Protein AF-A0A8C1J6Z7-F1 (afdb_monomer)

Mean predicted aligned error: 11.99 Å

Radius of gyration: 15.42 Å; Cα contacts (8 Å, |Δi|>4): 27; chains: 1; bounding box: 27×51×33 Å

pLDDT: mean 70.91, std 22.06, range [32.44, 93.38]

Sequence (81 aa):
MKHVPHLPQSLWEEHLAEVEKMLPYLVAAGHYKYVSCLPHYLEAMRSLPTLAPNIYREFKDGNSEQVTSCRMHTYSWRNLL

Solvent-accessible surface area (backbone atoms only — not comparable to full-atom values): 5163 Å² total; per-res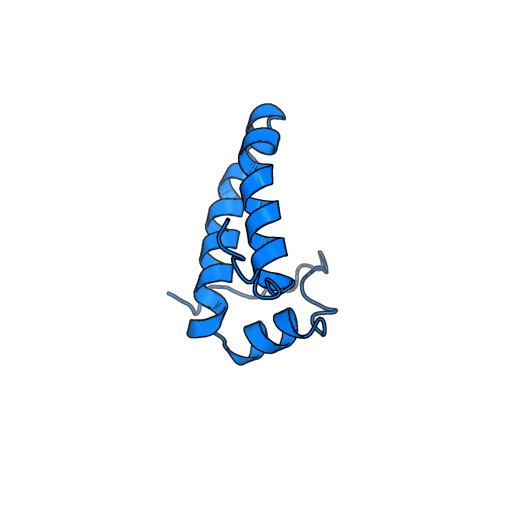idue (Å²): 133,84,83,72,81,78,66,83,69,50,69,54,59,49,50,54,50,52,57,60,67,43,44,67,56,34,54,75,70,65,39,55,74,52,59,67,46,48,60,58,50,52,50,53,58,71,44,25,62,78,79,37,48,69,60,40,47,38,51,61,71,67,68,56,87,67,82,79,58,90,61,93,67,85,77,71,73,75,80,81,114

Secondary structure (DSSP, 8-state):
----------HHHHHHHHHHHHHHHHHHTT-HHHHHHHHHHHHHHHHHHHH-HHHHHHHHTT--TTSS--------GGG--

Nearest PDB structures (foldseek):
  7qho-assembly1_T  TM=5.820E-01  e=4.688E+00  Corynebacterium glutamicum ATCC 13032

Organism: Cyprinus carpio (NCBI:txid7962)

Structure (mmCIF, N/CA/C/O backbone):
data_AF-A0A8C1J6Z7-F1
#
_entry.id   AF-A0A8C1J6Z7-F1
#
loop_
_atom_site.group_PDB
_atom_site.id
_atom_site.type_symbol
_atom_site.label_atom_id
_atom_site.label_alt_id
_atom_site.label_comp_id
_atom_site.label_asym_id
_atom_site.label_entity_id
_atom_site.label_seq_id
_atom_site.pdbx_PDB_ins_code
_atom_site.Cartn_x
_atom_site.Cartn_y
_atom_site.Cartn_z
_atom_site.occupancy
_atom_site.B_iso_or_equiv
_atom_site.auth_seq_id
_atom_site.auth_comp_id
_atom_site.auth_asym_id
_atom_site.auth_atom_id
_atom_site.pdbx_PDB_model_num
ATOM 1 N N . MET A 1 1 ? -7.679 31.695 0.710 1.00 43.16 1 MET A N 1
ATOM 2 C CA . MET A 1 1 ? -7.110 30.346 0.493 1.00 43.16 1 MET A CA 1
ATOM 3 C C . MET A 1 1 ? -7.588 29.475 1.641 1.00 43.16 1 MET A C 1
ATOM 5 O O . MET A 1 1 ? -7.441 29.888 2.783 1.00 43.16 1 MET A O 1
ATOM 9 N N . LYS A 1 2 ? -8.308 28.384 1.358 1.00 40.22 2 LYS A N 1
ATOM 10 C CA . LYS A 1 2 ? -8.950 27.563 2.395 1.00 40.22 2 LYS A CA 1
ATOM 11 C C . LYS A 1 2 ? -7.863 26.799 3.154 1.00 40.22 2 LYS A C 1
ATOM 13 O O . LYS A 1 2 ? -7.120 26.047 2.533 1.00 40.22 2 LYS A O 1
ATOM 18 N N . HIS A 1 3 ? -7.773 27.014 4.464 1.00 43.50 3 HIS A N 1
ATOM 19 C CA . HIS A 1 3 ? -7.019 26.147 5.365 1.00 43.50 3 HIS A CA 1
ATOM 20 C C . HIS A 1 3 ? -7.684 24.769 5.307 1.00 43.50 3 HIS A C 1
ATOM 22 O O . HIS A 1 3 ? -8.787 24.591 5.820 1.00 43.50 3 HIS A O 1
ATOM 28 N N . VAL A 1 4 ? -7.063 23.824 4.606 1.00 49.00 4 VAL A N 1
ATOM 29 C CA . VAL A 1 4 ? -7.434 22.415 4.703 1.00 49.00 4 VAL A CA 1
ATOM 30 C C . VAL A 1 4 ? -6.751 21.913 5.972 1.00 49.00 4 VAL A C 1
ATOM 32 O O . VAL A 1 4 ? -5.522 21.965 6.042 1.00 49.00 4 VAL A O 1
ATOM 35 N N . PRO A 1 5 ? -7.494 21.510 7.013 1.00 44.84 5 PRO A N 1
ATOM 36 C CA . PRO A 1 5 ? -6.872 20.895 8.167 1.00 44.84 5 PRO A CA 1
ATOM 37 C C . PRO A 1 5 ? -6.346 19.539 7.696 1.00 44.84 5 PRO A C 1
ATOM 39 O O . PRO A 1 5 ? -7.122 18.620 7.439 1.00 44.84 5 PRO A O 1
ATOM 42 N N . HIS A 1 6 ? -5.031 19.430 7.521 1.00 45.91 6 HIS A N 1
ATOM 43 C CA . HIS A 1 6 ? -4.386 18.132 7.415 1.00 45.91 6 HIS A CA 1
ATOM 44 C C . HIS A 1 6 ? -4.581 17.458 8.775 1.00 45.91 6 HIS A C 1
ATOM 46 O O . HIS A 1 6 ? -3.895 17.772 9.745 1.00 45.91 6 HIS A O 1
ATOM 52 N N . LEU A 1 7 ? -5.606 16.605 8.865 1.00 44.47 7 LEU A N 1
ATOM 53 C CA . LEU A 1 7 ? -5.711 15.608 9.924 1.00 44.47 7 LEU A CA 1
ATOM 54 C C . LEU A 1 7 ? -4.352 14.900 10.012 1.00 44.47 7 LEU A C 1
ATOM 56 O O . LEU A 1 7 ? -3.790 14.614 8.952 1.00 44.47 7 LEU A O 1
ATOM 60 N N . PRO A 1 8 ? -3.811 14.630 11.214 1.00 47.62 8 PRO A N 1
ATOM 61 C CA . PRO A 1 8 ? -2.600 13.833 11.329 1.00 47.62 8 PRO A CA 1
ATOM 62 C C . PRO A 1 8 ? -2.904 12.485 10.685 1.00 47.62 8 PRO A C 1
ATOM 64 O O . PRO A 1 8 ? -3.702 11.696 11.201 1.00 47.62 8 PRO A O 1
ATOM 67 N N . GLN A 1 9 ? -2.355 12.276 9.494 1.00 55.88 9 GLN A N 1
ATOM 68 C CA . GLN A 1 9 ? -2.486 11.027 8.779 1.00 55.88 9 GLN A CA 1
ATOM 69 C C . GLN A 1 9 ? -1.794 10.007 9.683 1.00 55.88 9 GLN A C 1
ATOM 71 O O . GLN A 1 9 ? -0.644 10.191 10.069 1.00 55.88 9 GLN A O 1
ATOM 76 N N . SER A 1 10 ? -2.538 9.023 10.196 1.00 70.81 10 SER A N 1
ATOM 77 C CA . SER A 1 10 ? -1.939 8.077 11.140 1.00 70.81 10 SER A CA 1
ATOM 78 C C . SER A 1 10 ? -0.757 7.391 10.461 1.00 70.81 10 SER A C 1
ATOM 80 O O . SER A 1 10 ? -0.880 7.067 9.283 1.00 70.81 10 SER A O 1
ATOM 82 N N . LEU A 1 11 ? 0.326 7.122 11.199 1.00 74.94 11 LEU A N 1
ATOM 83 C CA . LEU A 1 11 ? 1.545 6.447 10.710 1.00 74.94 11 LEU A CA 1
ATOM 84 C C . LEU A 1 11 ? 1.247 5.238 9.803 1.00 74.94 11 LEU A C 1
ATOM 86 O O . LEU A 1 11 ? 1.958 4.965 8.844 1.00 74.94 11 LEU A O 1
ATOM 90 N N . TRP A 1 12 ? 0.145 4.546 10.085 1.00 80.50 12 TRP A N 1
ATOM 91 C CA . TRP A 1 12 ? -0.422 3.482 9.267 1.00 80.50 12 TRP A CA 1
A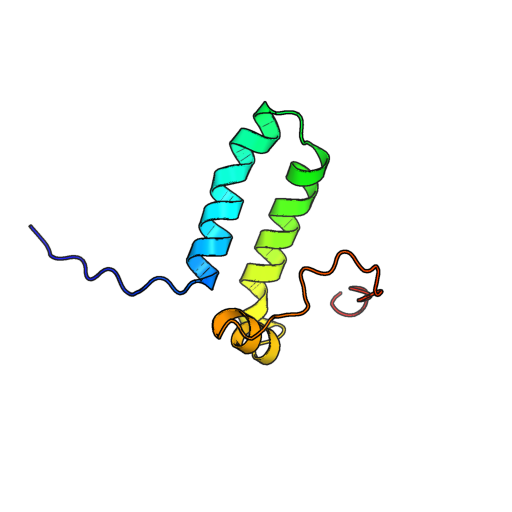TOM 92 C C . TRP A 1 12 ? -0.785 3.882 7.824 1.00 80.50 12 TRP A C 1
ATOM 94 O O . TRP A 1 12 ? -0.365 3.234 6.871 1.00 80.50 12 TRP A O 1
ATOM 104 N N . GLU A 1 13 ? -1.572 4.942 7.656 1.00 83.25 13 GLU A N 1
ATOM 105 C CA . GLU A 1 13 ? -2.026 5.420 6.346 1.00 83.25 13 GLU A CA 1
ATOM 106 C C . GLU A 1 13 ? -0.855 5.991 5.543 1.00 83.25 13 GLU A C 1
ATOM 108 O O . GLU A 1 13 ? -0.782 5.800 4.330 1.00 83.25 13 GLU A O 1
ATOM 113 N N . GLU A 1 14 ? 0.092 6.645 6.223 1.00 84.19 14 GLU A N 1
ATOM 114 C CA . GLU A 1 14 ? 1.343 7.098 5.611 1.00 84.19 14 GLU A CA 1
ATOM 115 C C . GLU A 1 14 ? 2.180 5.911 5.122 1.00 84.19 14 GLU A C 1
ATOM 117 O O . GLU A 1 14 ? 2.608 5.903 3.970 1.00 84.19 14 GLU A O 1
ATOM 122 N N . HIS A 1 15 ? 2.341 4.866 5.942 1.00 84.88 15 HIS A N 1
ATOM 123 C CA . HIS A 1 15 ? 3.047 3.643 5.553 1.00 84.88 15 HIS A CA 1
ATOM 124 C C . HIS A 1 15 ? 2.444 2.997 4.299 1.00 84.88 15 HIS A C 1
ATOM 126 O O . HIS A 1 15 ? 3.169 2.703 3.349 1.00 84.88 15 HIS A O 1
ATOM 132 N N . LEU A 1 16 ? 1.120 2.812 4.251 1.00 89.31 16 LEU A N 1
ATOM 133 C CA . LEU A 1 16 ? 0.466 2.219 3.079 1.00 89.31 16 LEU A CA 1
ATOM 134 C C . LEU A 1 16 ? 0.613 3.099 1.831 1.00 89.31 16 LEU A C 1
ATOM 136 O O . LEU A 1 16 ? 0.865 2.576 0.743 1.00 89.31 16 LEU A O 1
ATOM 140 N N . ALA A 1 17 ? 0.504 4.421 1.983 1.00 90.31 17 ALA A N 1
ATOM 141 C CA . ALA A 1 17 ? 0.682 5.362 0.883 1.00 90.31 17 ALA A CA 1
ATOM 142 C C . ALA A 1 17 ? 2.118 5.351 0.335 1.00 90.31 17 ALA A C 1
ATOM 144 O O . ALA A 1 17 ? 2.309 5.374 -0.881 1.00 90.31 17 ALA A O 1
ATOM 145 N N . GLU A 1 18 ? 3.135 5.287 1.196 1.00 89.88 18 GLU A N 1
ATOM 146 C CA . GLU A 1 18 ? 4.533 5.190 0.762 1.00 89.88 18 GLU A CA 1
ATOM 147 C C . GLU A 1 18 ? 4.814 3.864 0.044 1.00 89.88 18 GLU A C 1
ATOM 149 O O . GLU A 1 18 ? 5.430 3.861 -1.023 1.00 89.88 18 GLU A O 1
ATOM 154 N N . VAL A 1 19 ? 4.290 2.739 0.545 1.00 89.75 19 VAL A N 1
ATOM 155 C CA . VAL A 1 19 ? 4.422 1.434 -0.128 1.00 89.75 19 VAL A CA 1
ATOM 156 C C . VAL A 1 19 ? 3.785 1.448 -1.522 1.00 89.75 19 VAL A C 1
ATOM 158 O O . VAL A 1 19 ? 4.379 0.938 -2.474 1.00 89.75 19 VAL A O 1
ATOM 161 N N . GLU A 1 20 ? 2.613 2.063 -1.678 1.00 92.06 20 GLU A N 1
ATOM 162 C CA . GLU A 1 20 ? 1.946 2.202 -2.978 1.00 92.06 20 GLU A CA 1
ATOM 163 C C . GLU A 1 20 ? 2.755 3.077 -3.949 1.00 92.06 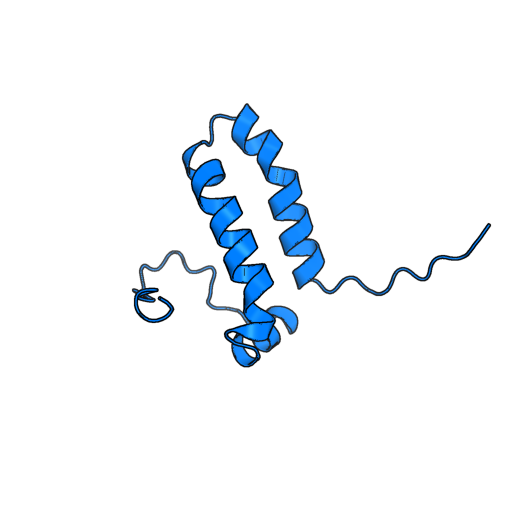20 GLU A C 1
ATOM 165 O O . GLU A 1 20 ? 2.935 2.710 -5.113 1.00 92.06 20 GLU A O 1
ATOM 170 N N . LYS A 1 21 ? 3.339 4.183 -3.465 1.00 92.81 21 LYS A N 1
ATOM 171 C CA . LYS A 1 21 ? 4.230 5.047 -4.259 1.00 92.81 21 LYS A CA 1
ATOM 172 C C . LYS A 1 21 ? 5.500 4.335 -4.726 1.00 92.81 21 LYS A C 1
ATOM 174 O O . LYS A 1 21 ? 6.059 4.734 -5.746 1.00 92.81 21 LYS A O 1
ATOM 179 N N . MET A 1 22 ? 5.962 3.296 -4.027 1.00 92.06 22 MET A N 1
ATOM 180 C CA . MET A 1 22 ? 7.143 2.527 -4.438 1.00 92.06 22 MET A CA 1
ATOM 181 C C . MET A 1 22 ? 6.894 1.616 -5.648 1.00 92.06 22 MET A C 1
ATOM 183 O O . MET A 1 22 ? 7.850 1.262 -6.341 1.00 92.06 22 MET A O 1
ATOM 187 N N . LEU A 1 23 ? 5.641 1.237 -5.937 1.00 90.06 23 LEU A N 1
ATOM 188 C CA . LEU A 1 23 ? 5.321 0.244 -6.972 1.00 90.06 23 LEU A CA 1
ATOM 189 C C . LEU A 1 23 ? 5.926 0.565 -8.354 1.00 90.06 23 LEU A C 1
ATOM 191 O O . LEU A 1 23 ? 6.567 -0.324 -8.920 1.00 90.06 23 LEU A O 1
ATOM 195 N N . PRO A 1 24 ? 5.823 1.796 -8.900 1.00 90.81 24 PRO A N 1
ATOM 196 C CA . PRO A 1 24 ? 6.426 2.126 -10.192 1.00 90.81 24 PRO A CA 1
ATOM 197 C C . PRO A 1 24 ? 7.952 1.973 -10.201 1.00 90.81 24 PRO A C 1
ATOM 199 O O . PRO A 1 24 ? 8.519 1.513 -11.191 1.00 90.81 24 PRO A O 1
ATOM 202 N N . TYR A 1 25 ? 8.622 2.306 -9.093 1.00 93.00 25 TYR A N 1
ATOM 203 C CA . TYR A 1 25 ? 10.076 2.174 -8.973 1.00 93.00 25 TYR A CA 1
ATOM 204 C C . TYR A 1 25 ? 10.502 0.708 -8.922 1.00 93.00 25 TYR A C 1
ATOM 206 O O . TYR A 1 25 ? 11.490 0.331 -9.546 1.00 93.00 25 TYR A O 1
ATOM 214 N N . LEU A 1 26 ? 9.730 -0.139 -8.237 1.00 90.62 26 LEU A N 1
ATOM 215 C CA . LEU A 1 26 ? 9.973 -1.580 -8.196 1.00 90.62 26 LEU A CA 1
ATOM 216 C C . LE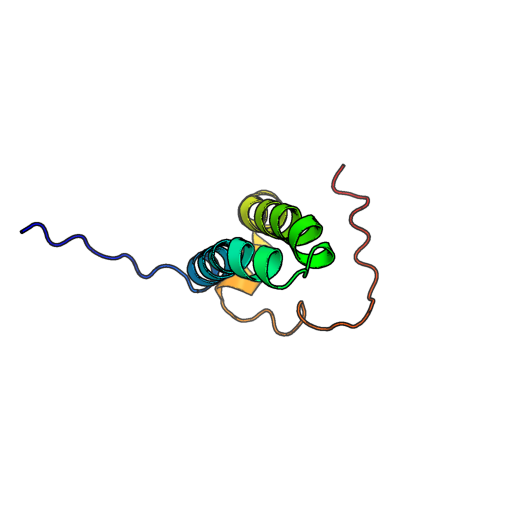U A 1 26 ? 9.782 -2.225 -9.572 1.00 90.62 26 LEU A C 1
ATOM 218 O O . LEU A 1 26 ? 10.578 -3.079 -9.960 1.00 90.62 26 LEU A O 1
ATOM 222 N N . VAL A 1 27 ? 8.775 -1.789 -10.334 1.00 90.06 27 VAL A N 1
ATOM 223 C CA . VAL A 1 27 ? 8.595 -2.211 -11.732 1.00 90.06 27 VAL A CA 1
ATOM 224 C C . VAL A 1 27 ? 9.804 -1.801 -12.570 1.00 90.06 27 VAL A C 1
ATOM 226 O O . VAL A 1 27 ? 10.393 -2.649 -13.239 1.00 90.06 27 VAL A O 1
ATOM 229 N N . ALA A 1 28 ? 10.209 -0.530 -12.499 1.00 93.12 28 ALA A N 1
ATOM 230 C CA . ALA A 1 28 ? 11.338 -0.005 -13.265 1.00 93.12 28 ALA A CA 1
ATOM 231 C C . ALA A 1 28 ? 12.669 -0.698 -12.917 1.00 93.12 28 ALA A C 1
ATOM 233 O O . ALA A 1 28 ? 13.495 -0.926 -13.796 1.00 93.12 28 ALA A O 1
ATOM 234 N N . ALA A 1 29 ? 12.860 -1.082 -11.652 1.00 93.38 29 ALA A N 1
ATOM 235 C CA . ALA A 1 29 ? 14.037 -1.803 -11.171 1.00 93.38 29 ALA A CA 1
ATOM 236 C C . ALA A 1 29 ? 14.007 -3.323 -11.451 1.00 93.38 29 ALA A C 1
ATOM 238 O O . ALA A 1 29 ? 14.935 -4.035 -11.071 1.00 93.38 29 ALA A O 1
ATOM 239 N N . GLY A 1 30 ? 12.956 -3.852 -12.090 1.00 92.06 30 GLY A N 1
ATOM 240 C CA . GLY A 1 30 ? 12.835 -5.283 -12.392 1.00 92.06 30 GLY A CA 1
ATOM 241 C C . GLY A 1 30 ? 12.500 -6.164 -11.181 1.00 92.06 30 GLY A C 1
ATOM 242 O O . GLY A 1 30 ? 12.664 -7.386 -11.218 1.00 92.06 30 GLY A O 1
ATOM 243 N N . HIS A 1 31 ? 11.998 -5.575 -10.095 1.00 89.75 31 HIS A N 1
ATOM 244 C CA . HIS A 1 31 ? 11.604 -6.258 -8.863 1.00 89.75 31 HIS A CA 1
ATOM 245 C C . HIS A 1 31 ? 10.210 -6.906 -8.965 1.00 89.75 31 HIS A C 1
ATOM 247 O O . HIS A 1 31 ? 9.364 -6.768 -8.081 1.00 89.75 31 HIS A O 1
ATOM 253 N N . TYR A 1 32 ? 9.966 -7.671 -10.031 1.00 85.12 32 TYR A N 1
ATOM 254 C CA . TYR A 1 32 ? 8.639 -8.196 -10.381 1.00 85.12 32 TYR A CA 1
ATOM 255 C C . TYR A 1 32 ? 7.993 -9.081 -9.302 1.00 85.12 32 TYR A C 1
ATOM 257 O O . TYR A 1 32 ? 6.772 -9.095 -9.177 1.00 85.12 32 TYR A O 1
ATOM 265 N N . LYS A 1 33 ? 8.795 -9.777 -8.480 1.00 83.12 33 LYS A N 1
ATOM 266 C CA . LYS A 1 33 ? 8.290 -10.563 -7.335 1.00 83.12 33 LYS A CA 1
ATOM 267 C C . LYS A 1 33 ? 7.626 -9.693 -6.265 1.00 83.12 33 LYS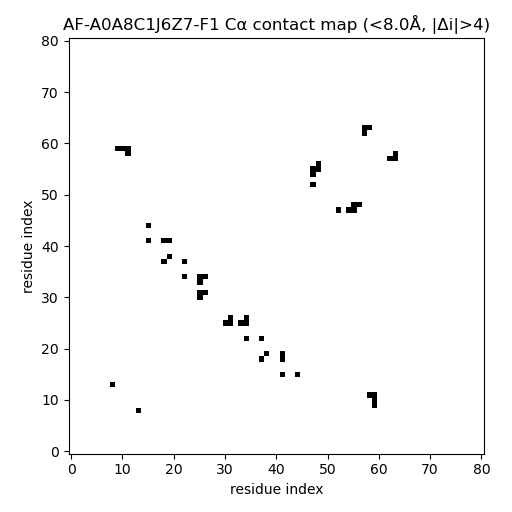 A C 1
ATOM 269 O O . LYS A 1 33 ? 6.671 -10.131 -5.641 1.00 83.12 33 LYS A O 1
ATOM 274 N N . TYR A 1 34 ? 8.140 -8.483 -6.042 1.00 81.00 34 TYR A N 1
ATOM 275 C CA . TYR A 1 34 ? 7.540 -7.538 -5.101 1.00 81.00 34 TYR A CA 1
ATOM 276 C C . TYR A 1 34 ? 6.306 -6.878 -5.707 1.00 81.00 34 TYR A C 1
ATOM 278 O O . TYR A 1 34 ? 5.297 -6.716 -5.035 1.00 81.00 34 TYR A O 1
ATOM 286 N N . VAL A 1 35 ? 6.348 -6.576 -7.004 1.00 84.19 35 VAL A N 1
ATOM 287 C CA . VAL A 1 3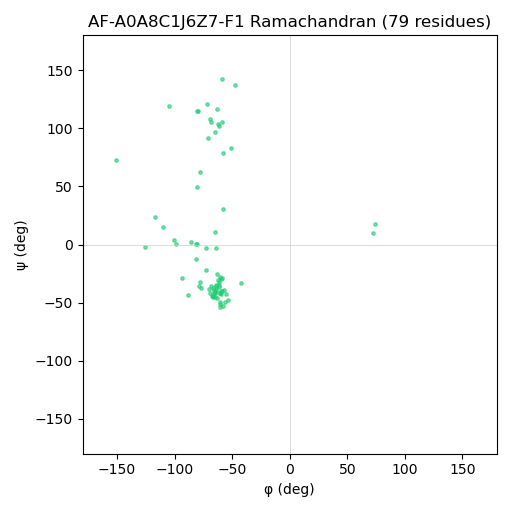5 ? 5.207 -6.009 -7.735 1.00 84.19 35 VAL A CA 1
ATOM 288 C C . VAL A 1 35 ? 4.000 -6.953 -7.732 1.00 84.19 35 VAL A C 1
ATOM 290 O O . VAL A 1 35 ? 2.872 -6.475 -7.704 1.00 84.19 35 VAL A O 1
ATOM 293 N N . SER A 1 36 ? 4.205 -8.274 -7.719 1.00 84.81 36 SER A N 1
ATOM 294 C CA . SER A 1 36 ? 3.094 -9.226 -7.627 1.00 84.81 36 SER A CA 1
ATOM 295 C C . SER A 1 36 ? 2.528 -9.378 -6.213 1.00 84.81 36 SER A C 1
ATOM 297 O O . SER A 1 36 ? 1.332 -9.609 -6.074 1.00 84.81 36 SER A O 1
ATOM 299 N N . CYS A 1 37 ? 3.338 -9.250 -5.156 1.00 88.19 37 CYS A N 1
ATOM 300 C CA . CYS A 1 37 ? 2.872 -9.468 -3.781 1.00 88.19 37 CYS A CA 1
ATOM 301 C C . CYS A 1 37 ? 2.416 -8.192 -3.057 1.00 88.19 37 CYS A C 1
ATOM 303 O O . CYS A 1 37 ? 1.539 -8.264 -2.197 1.00 88.19 37 CYS A O 1
ATOM 305 N N . LEU A 1 38 ? 2.975 -7.028 -3.394 1.00 89.06 38 LEU A N 1
ATOM 306 C CA . LEU A 1 38 ? 2.670 -5.765 -2.722 1.00 89.06 38 LEU A CA 1
ATOM 307 C C . LEU A 1 38 ? 1.216 -5.301 -2.892 1.00 89.06 3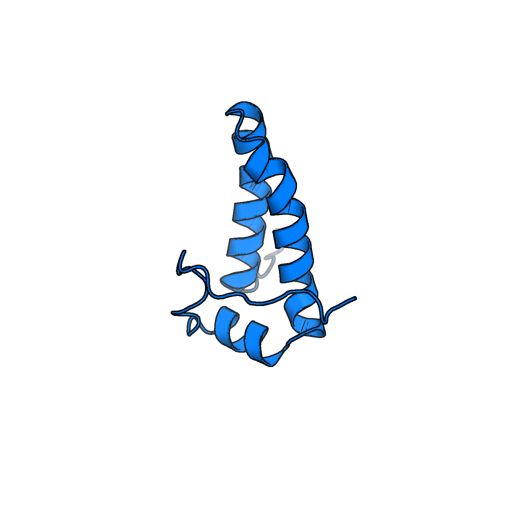8 LEU A C 1
ATOM 309 O O . LEU A 1 38 ? 0.659 -4.830 -1.905 1.00 89.06 38 LEU A O 1
ATOM 313 N N . PRO A 1 39 ? 0.555 -5.462 -4.054 1.00 90.56 39 PRO A N 1
ATOM 314 C CA . PRO A 1 39 ? -0.869 -5.159 -4.174 1.00 90.56 39 PRO A CA 1
ATOM 315 C C . PRO A 1 39 ? -1.731 -6.000 -3.224 1.00 90.56 39 PRO A C 1
ATOM 317 O O . PRO A 1 39 ? -2.595 -5.455 -2.546 1.00 90.56 39 PRO A O 1
ATOM 320 N N . HIS A 1 40 ? -1.443 -7.301 -3.101 1.00 88.88 40 HIS A N 1
ATOM 321 C CA . HIS A 1 40 ? -2.140 -8.188 -2.162 1.00 88.88 40 HIS A CA 1
ATOM 322 C C . HIS A 1 40 ? -1.856 -7.829 -0.702 1.00 88.88 40 HIS A C 1
ATOM 324 O O . HIS A 1 40 ? -2.752 -7.880 0.136 1.00 88.88 40 HIS A O 1
ATOM 330 N N . TYR A 1 41 ? -0.621 -7.432 -0.391 1.00 88.62 41 TYR A N 1
ATOM 331 C CA . TYR A 1 41 ? -0.280 -6.895 0.922 1.00 88.62 41 TYR A CA 1
ATOM 332 C C . TYR A 1 41 ? -1.083 -5.623 1.228 1.00 88.62 41 TYR A C 1
ATOM 334 O O . TYR A 1 41 ? -1.703 -5.538 2.283 1.00 88.62 41 TYR A O 1
ATOM 342 N N . LEU A 1 42 ? -1.124 -4.656 0.305 1.00 90.81 42 LEU A N 1
ATOM 343 C CA . LEU A 1 42 ? -1.872 -3.407 0.475 1.00 90.81 42 LEU A CA 1
ATOM 344 C C . LEU A 1 42 ? -3.368 -3.668 0.669 1.00 90.81 42 LEU A C 1
ATOM 346 O O . LEU A 1 42 ? -3.983 -3.051 1.534 1.00 90.81 42 LEU A O 1
ATOM 350 N N . GLU A 1 43 ? -3.944 -4.596 -0.094 1.00 91.56 43 GLU A N 1
ATOM 351 C CA . GLU A 1 43 ? -5.331 -5.033 0.065 1.00 91.56 43 GLU A CA 1
ATOM 352 C C . GLU A 1 43 ? -5.576 -5.634 1.456 1.00 91.56 43 GLU A C 1
ATOM 354 O O . GLU A 1 43 ? -6.422 -5.133 2.195 1.00 91.56 43 GLU A O 1
ATOM 359 N N . ALA A 1 44 ? -4.780 -6.628 1.864 1.00 89.00 44 ALA A N 1
ATOM 360 C CA . ALA A 1 44 ? -4.918 -7.276 3.168 1.00 89.00 44 ALA A CA 1
ATOM 361 C C . ALA A 1 44 ? -4.778 -6.282 4.334 1.00 89.00 44 ALA A C 1
ATOM 363 O O . ALA A 1 44 ? -5.538 -6.342 5.302 1.00 89.00 44 ALA A O 1
ATOM 364 N N . MET A 1 45 ? -3.841 -5.336 4.229 1.00 88.50 45 MET A N 1
ATOM 365 C CA . MET A 1 45 ? -3.642 -4.297 5.238 1.00 88.50 45 MET A CA 1
ATOM 366 C C . MET A 1 45 ? -4.815 -3.305 5.261 1.00 88.50 45 MET A C 1
ATOM 368 O O . MET A 1 45 ? -5.317 -2.981 6.334 1.00 88.50 45 MET A O 1
ATOM 372 N N . ARG A 1 46 ? -5.342 -2.879 4.107 1.00 90.50 46 ARG A N 1
ATOM 373 C CA . ARG A 1 46 ? -6.542 -2.020 4.045 1.00 90.50 46 ARG A CA 1
ATOM 374 C C . ARG A 1 46 ? -7.783 -2.703 4.634 1.00 90.50 46 ARG A C 1
ATOM 376 O O . ARG A 1 46 ? -8.629 -2.023 5.207 1.00 90.50 46 ARG A O 1
ATOM 383 N N . SER A 1 47 ? -7.883 -4.030 4.544 1.00 90.25 47 SER A N 1
ATOM 384 C CA . SER A 1 47 ? -8.973 -4.819 5.142 1.00 90.25 47 SER A CA 1
ATOM 385 C C . SER A 1 47 ? -8.791 -5.116 6.638 1.00 90.25 47 SER A C 1
ATOM 387 O O . SER A 1 47 ? -9.739 -5.540 7.305 1.00 90.25 47 SER A O 1
ATOM 389 N N . LEU A 1 48 ? -7.598 -4.887 7.192 1.00 87.12 48 LEU A N 1
ATOM 390 C CA . LEU A 1 48 ? -7.241 -5.224 8.572 1.00 87.12 48 LEU A CA 1
ATOM 391 C C . LEU A 1 48 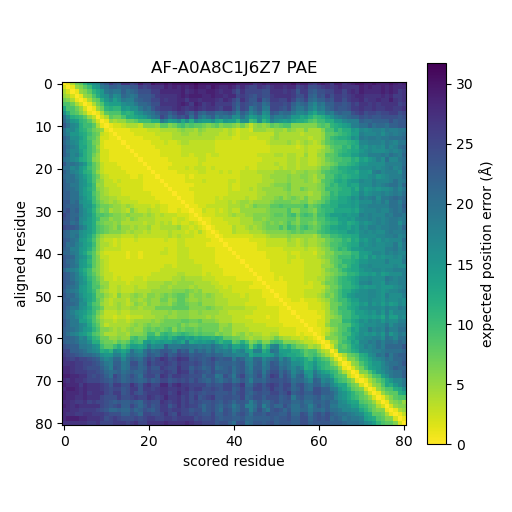? -8.151 -4.592 9.649 1.00 87.12 48 LEU A C 1
ATOM 393 O O . LEU A 1 48 ? -8.495 -5.305 10.592 1.00 87.12 48 LEU A O 1
ATOM 397 N N . PRO A 1 49 ? -8.618 -3.327 9.535 1.00 88.44 49 PRO A N 1
ATOM 398 C CA . PRO A 1 49 ? -9.544 -2.742 10.510 1.00 88.44 49 PRO A CA 1
ATOM 399 C C . PRO A 1 49 ? -10.861 -3.517 10.641 1.00 88.44 49 PRO A C 1
ATOM 401 O O . PRO A 1 49 ? -11.469 -3.525 11.709 1.00 88.44 49 PRO A O 1
ATOM 404 N N . THR A 1 50 ? -11.301 -4.162 9.559 1.00 90.00 50 THR A N 1
ATOM 405 C CA . THR A 1 50 ? -12.536 -4.953 9.518 1.00 90.00 50 THR A CA 1
ATOM 406 C C . THR A 1 50 ? -12.292 -6.400 9.935 1.00 90.00 50 THR A C 1
ATOM 408 O O . THR A 1 50 ? -13.081 -6.953 10.693 1.00 90.00 50 THR A O 1
ATOM 411 N N . LEU A 1 51 ? -11.205 -7.014 9.456 1.00 88.94 51 LEU A N 1
ATOM 412 C CA . LEU A 1 51 ? -10.913 -8.433 9.687 1.00 88.94 51 LEU A CA 1
ATOM 413 C C . LEU A 1 51 ? -10.324 -8.709 11.077 1.00 88.94 51 LEU A C 1
ATOM 415 O O . LEU A 1 51 ? -10.604 -9.748 11.669 1.00 88.94 51 LEU A O 1
ATOM 419 N N . ALA A 1 52 ? -9.495 -7.799 11.589 1.00 85.94 52 ALA A N 1
ATOM 420 C CA . ALA A 1 52 ? -8.764 -7.965 12.842 1.00 85.94 52 ALA A CA 1
ATOM 421 C C . ALA A 1 52 ? -8.503 -6.601 13.520 1.00 85.94 52 ALA A C 1
ATOM 423 O O . ALA A 1 52 ? -7.363 -6.119 13.552 1.00 85.94 52 ALA A O 1
ATOM 424 N N . PRO A 1 53 ? -9.539 -5.955 14.091 1.00 86.69 53 PRO A N 1
ATOM 425 C CA . PRO A 1 53 ? -9.433 -4.607 14.659 1.00 86.69 53 PRO A CA 1
ATOM 426 C C . PRO A 1 53 ? -8.429 -4.500 15.817 1.00 86.69 53 PRO A C 1
ATOM 428 O O . PRO A 1 53 ? -7.845 -3.439 16.032 1.00 86.69 53 PRO A O 1
ATOM 431 N N . ASN A 1 54 ? -8.201 -5.588 16.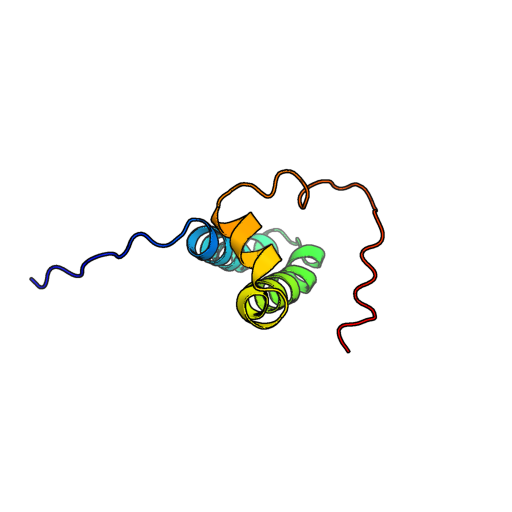558 1.00 83.88 54 ASN A N 1
ATOM 432 C CA . ASN A 1 54 ? -7.191 -5.656 17.615 1.00 83.88 54 ASN A CA 1
ATOM 433 C C . ASN A 1 54 ? -5.766 -5.554 17.051 1.00 83.88 54 ASN A C 1
ATOM 435 O O . ASN A 1 54 ? -4.978 -4.763 17.560 1.00 83.88 54 ASN A O 1
ATOM 439 N N . ILE A 1 55 ? -5.471 -6.284 15.971 1.00 82.56 55 ILE A N 1
ATOM 440 C CA . ILE A 1 55 ? -4.165 -6.254 15.296 1.00 82.56 55 ILE A CA 1
ATOM 441 C C . ILE A 1 55 ? -3.954 -4.883 14.650 1.00 82.56 55 ILE A C 1
ATOM 443 O O . ILE A 1 55 ? -2.898 -4.278 14.803 1.00 82.56 55 ILE A O 1
ATOM 447 N N . TYR A 1 56 ? -4.983 -4.348 13.985 1.00 83.88 56 TYR A N 1
ATOM 448 C CA . TYR A 1 56 ? -4.943 -2.996 13.426 1.00 83.88 56 TYR A CA 1
ATOM 449 C C . TYR A 1 56 ? -4.603 -1.939 14.487 1.00 83.88 56 TYR A C 1
ATOM 451 O O . TYR A 1 56 ? -3.775 -1.063 14.239 1.00 83.88 56 TYR A O 1
ATOM 459 N N . ARG A 1 57 ? -5.186 -2.040 15.690 1.00 82.88 57 ARG A N 1
ATOM 460 C CA . ARG A 1 57 ? -4.876 -1.131 16.800 1.00 82.88 57 ARG A CA 1
ATOM 461 C C . ARG A 1 57 ? -3.425 -1.269 17.270 1.00 82.88 57 ARG A C 1
ATOM 463 O O . ARG A 1 57 ? -2.754 -0.257 17.414 1.00 82.88 57 ARG A O 1
ATOM 470 N N . GLU A 1 58 ? -2.921 -2.491 17.436 1.00 79.56 58 GLU A N 1
ATOM 471 C CA . GLU A 1 58 ? -1.519 -2.737 17.820 1.00 79.56 58 GLU A CA 1
ATOM 472 C C . GLU A 1 58 ? -0.517 -2.156 16.814 1.00 79.56 58 GLU A C 1
ATOM 474 O O . GLU A 1 58 ? 0.484 -1.561 17.215 1.00 79.56 58 GLU A O 1
ATOM 479 N N . PHE A 1 59 ? -0.812 -2.273 15.516 1.00 74.19 59 PHE A N 1
ATOM 480 C CA . PHE A 1 59 ? -0.010 -1.657 14.459 1.00 74.19 59 PHE A CA 1
ATOM 481 C C . PHE A 1 59 ? -0.074 -0.135 14.476 1.00 74.19 59 PHE A C 1
ATOM 483 O O . PHE A 1 59 ? 0.950 0.534 14.344 1.00 74.19 59 PHE A O 1
ATOM 490 N N . LYS A 1 60 ? -1.276 0.423 14.637 1.00 76.25 60 LYS A N 1
ATOM 491 C CA . LYS A 1 60 ? -1.482 1.872 14.662 1.00 76.25 60 LYS A CA 1
ATOM 492 C C . LYS A 1 60 ? -0.789 2.530 15.857 1.00 76.25 60 LYS A C 1
ATOM 494 O O . LYS A 1 60 ? -0.274 3.636 15.718 1.00 76.25 60 LYS A O 1
ATOM 499 N N . ASP A 1 61 ? -0.754 1.839 16.991 1.00 74.31 61 ASP A N 1
ATOM 500 C CA . ASP A 1 61 ? -0.151 2.325 18.233 1.00 74.31 61 ASP A CA 1
ATOM 501 C C . ASP A 1 61 ? 1.380 2.137 18.266 1.00 74.31 61 ASP A C 1
ATOM 503 O O . ASP A 1 61 ? 2.021 2.502 19.248 1.00 74.31 61 ASP A O 1
ATOM 507 N N . GLY A 1 62 ? 1.987 1.583 17.205 1.00 63.34 62 GLY A N 1
ATOM 508 C CA . GLY A 1 62 ? 3.436 1.365 17.120 1.00 63.34 62 GLY A CA 1
ATOM 509 C C . GLY A 1 62 ? 3.959 0.232 18.012 1.00 63.34 62 GLY A C 1
ATOM 510 O O . GLY A 1 62 ? 5.168 0.057 18.130 1.00 63.34 62 GLY A O 1
ATOM 511 N N . ASN A 1 63 ? 3.062 -0.564 18.601 1.00 58.53 63 ASN A N 1
ATOM 512 C CA . ASN A 1 63 ? 3.391 -1.696 19.475 1.00 58.53 63 ASN A CA 1
ATOM 513 C C . ASN A 1 63 ? 3.642 -2.999 18.699 1.00 58.53 63 ASN A C 1
ATOM 515 O O . ASN A 1 63 ? 3.888 -4.053 19.285 1.00 58.53 63 ASN A O 1
ATOM 519 N N . SER A 1 64 ? 3.590 -2.949 17.370 1.00 54.47 64 SER A N 1
ATOM 520 C CA . SER A 1 64 ? 3.871 -4.076 16.488 1.00 54.47 64 SER A CA 1
ATOM 521 C C . SER A 1 64 ? 5.381 -4.315 16.335 1.00 54.47 64 SER A C 1
ATOM 523 O O . SER A 1 64 ? 5.920 -4.255 15.233 1.00 54.47 64 SER A O 1
ATOM 525 N N . GLU A 1 65 ? 6.072 -4.647 17.430 1.00 48.59 65 GLU A N 1
ATOM 526 C CA . GLU A 1 65 ? 7.482 -5.084 17.429 1.00 48.59 65 GLU A CA 1
ATOM 527 C C . GLU A 1 65 ? 7.714 -6.419 16.680 1.00 48.59 65 GLU A C 1
ATOM 529 O O . GLU A 1 65 ? 8.852 -6.869 16.560 1.00 48.59 65 GLU A O 1
ATOM 534 N N . GLN A 1 66 ? 6.673 -7.092 16.165 1.00 47.47 66 GLN A N 1
ATOM 535 C CA . GLN A 1 66 ? 6.784 -8.512 15.789 1.00 47.47 66 GLN A CA 1
ATOM 536 C C . GLN A 1 66 ? 6.387 -8.922 14.365 1.00 47.47 66 GLN A C 1
ATOM 538 O O . GLN A 1 66 ? 6.594 -10.085 14.024 1.00 47.47 66 GLN A O 1
ATOM 543 N N . VAL A 1 67 ? 5.902 -8.042 13.483 1.00 45.41 67 VAL A N 1
ATOM 544 C CA . VAL A 1 67 ? 5.460 -8.498 12.136 1.00 45.41 67 VAL A CA 1
ATOM 545 C C . VAL A 1 67 ? 6.500 -8.268 11.029 1.00 45.41 67 VAL A C 1
ATOM 547 O O . VAL A 1 67 ? 6.299 -8.661 9.885 1.00 45.41 67 VAL A O 1
ATOM 550 N N . THR A 1 68 ? 7.668 -7.711 11.356 1.00 41.19 68 THR A N 1
ATOM 551 C CA . THR A 1 68 ? 8.806 -7.595 10.422 1.00 41.19 68 THR A CA 1
ATOM 552 C C . THR A 1 68 ? 9.880 -8.655 10.637 1.00 41.19 68 THR A C 1
ATOM 554 O O . THR A 1 68 ? 10.892 -8.657 9.933 1.00 41.19 68 THR A O 1
ATOM 557 N N . SER A 1 69 ? 9.685 -9.608 11.558 1.00 32.50 69 SER A N 1
ATOM 558 C CA . SER A 1 69 ? 10.597 -10.742 11.610 1.00 32.50 69 SER A CA 1
ATOM 559 C C . SER A 1 69 ? 10.378 -11.591 10.362 1.00 32.50 69 SER A C 1
ATOM 561 O O . SER A 1 69 ? 9.422 -12.354 10.272 1.00 32.50 69 SER A O 1
ATOM 563 N N . CYS A 1 70 ? 11.341 -11.547 9.444 1.00 33.94 70 CYS A N 1
ATOM 564 C CA . CYS A 1 70 ? 11.632 -12.609 8.482 1.00 33.94 70 CYS A CA 1
ATOM 565 C C . CYS A 1 70 ? 11.962 -13.958 9.172 1.00 33.94 70 CYS A C 1
ATOM 567 O O . CYS A 1 70 ? 12.741 -14.753 8.651 1.00 33.94 70 CYS A O 1
ATOM 569 N N . ARG A 1 71 ? 11.406 -14.250 10.354 1.00 33.28 71 ARG A N 1
ATOM 570 C CA . ARG A 1 71 ? 11.208 -15.613 10.815 1.00 33.28 71 ARG A CA 1
ATOM 571 C C . ARG A 1 71 ? 9.972 -16.122 10.110 1.00 33.28 71 ARG A C 1
ATOM 573 O O . ARG A 1 71 ? 8.868 -15.651 10.352 1.00 33.28 71 ARG A O 1
ATOM 580 N N . MET A 1 72 ? 10.181 -17.122 9.265 1.00 35.59 72 MET A N 1
ATOM 581 C CA . MET A 1 72 ? 9.150 -18.078 8.899 1.00 35.59 72 MET A CA 1
ATOM 582 C C . MET A 1 72 ? 8.507 -18.655 10.171 1.00 35.59 72 MET A C 1
ATOM 584 O O . MET A 1 72 ? 8.885 -19.723 10.637 1.00 35.59 72 MET A O 1
ATOM 588 N N . HIS A 1 73 ? 7.544 -17.953 10.755 1.00 34.38 73 HIS A N 1
ATOM 589 C CA . HIS A 1 73 ? 6.477 -18.589 11.494 1.00 34.38 73 HIS A CA 1
ATOM 590 C C . HIS A 1 73 ? 5.246 -18.525 10.614 1.00 34.38 73 HIS A C 1
ATOM 592 O O . HIS A 1 73 ? 4.797 -17.475 10.162 1.00 34.38 73 HIS A O 1
ATOM 598 N N . THR A 1 74 ? 4.777 -19.721 10.315 1.00 36.94 74 THR A N 1
ATOM 599 C CA . THR A 1 74 ? 3.598 -20.068 9.551 1.00 36.94 74 THR A CA 1
ATOM 600 C C . THR A 1 74 ? 2.351 -19.451 10.179 1.00 36.94 74 THR A C 1
ATOM 602 O O . THR A 1 74 ? 1.575 -20.145 10.832 1.00 36.94 74 THR A O 1
ATOM 605 N N . TYR A 1 75 ? 2.105 -18.161 9.957 1.00 36.81 75 TYR A N 1
ATOM 606 C CA . TYR A 1 75 ? 0.733 -17.674 9.938 1.00 36.81 75 TYR A CA 1
ATOM 607 C C . TYR A 1 75 ? 0.110 -18.228 8.662 1.00 36.81 75 TYR A C 1
ATOM 609 O O . TYR A 1 75 ? 0.267 -17.710 7.559 1.00 36.81 75 TYR A O 1
ATOM 617 N N . SER A 1 76 ? -0.497 -19.402 8.815 1.00 36.75 76 SER A N 1
ATOM 618 C CA . SER A 1 76 ? -1.321 -20.020 7.794 1.00 36.75 76 SER A CA 1
ATOM 619 C C . SER A 1 76 ? -2.502 -19.089 7.524 1.00 36.75 76 SER A C 1
ATOM 621 O O . SER A 1 76 ? -3.476 -19.084 8.270 1.00 36.75 76 SER A O 1
ATOM 623 N N . TRP A 1 77 ? -2.436 -18.334 6.428 1.00 40.03 77 TRP A N 1
ATOM 624 C CA . TRP A 1 77 ? -3.549 -17.549 5.878 1.00 40.03 77 TRP A CA 1
ATOM 625 C C . TRP A 1 77 ? -4.729 -18.419 5.389 1.00 40.03 77 TRP A C 1
ATOM 627 O O . TRP A 1 77 ? -5.643 -17.920 4.745 1.00 40.03 77 TRP A O 1
ATOM 637 N N . ARG A 1 78 ? -4.746 -19.727 5.690 1.00 34.44 78 ARG A N 1
ATOM 638 C CA . ARG A 1 78 ? -5.775 -20.677 5.229 1.00 34.44 78 ARG A CA 1
ATOM 639 C C . ARG A 1 78 ? -7.141 -20.539 5.908 1.00 34.44 78 ARG A C 1
ATOM 641 O O . ARG A 1 78 ? -8.040 -21.264 5.519 1.00 34.44 78 ARG A O 1
ATOM 648 N N . ASN A 1 79 ? -7.307 -19.652 6.888 1.00 32.44 79 ASN A N 1
ATOM 649 C CA . ASN A 1 79 ? -8.578 -19.495 7.613 1.00 32.44 79 ASN A CA 1
ATOM 650 C C . ASN A 1 79 ? -9.310 -18.175 7.306 1.00 32.44 79 ASN A C 1
ATOM 652 O O . ASN A 1 79 ? -10.204 -17.792 8.053 1.00 32.44 79 ASN A O 1
ATOM 656 N N . LEU A 1 80 ? -8.923 -17.468 6.238 1.00 41.22 80 LEU A N 1
ATOM 657 C CA . LEU A 1 80 ? -9.608 -16.257 5.755 1.00 41.22 80 LEU A CA 1
ATOM 658 C C . LEU A 1 80 ? -10.192 -16.424 4.337 1.00 41.22 80 LEU A C 1
ATOM 660 O O . LEU A 1 80 ? -10.408 -15.436 3.640 1.00 41.22 80 LEU A O 1
ATOM 664 N N . LEU A 1 81 ? -10.460 -17.668 3.925 1.00 35.31 81 LEU A N 1
ATOM 665 C CA . LEU A 1 81 ? -11.259 -18.024 2.747 1.00 35.31 81 LEU A CA 1
ATOM 666 C C . LEU A 1 81 ? -12.309 -19.063 3.136 1.00 35.31 81 LEU A C 1
ATOM 668 O O . LEU A 1 81 ? -11.930 -20.012 3.859 1.00 35.31 81 LEU A O 1
#

Foldseek 3Di:
DDPDPPDPCQPLNVVLVVLVVCLVVCVVVVVVVCNVCSVVVSVCSVCCCVPPVPVVVCVSVVVCPDPPPPPPDDPPPVPVD